Protein AF-A0A7Y5WDK7-F1 (afdb_monomer)

Sequence (127 aa):
MGEPSDRALQALVRWDPAGFAARELEERQSAHLPPASRLATLTGPDDDVTAALDLLRLPGGAEVLGPVPVPPTPGREEPHPPPVRVVLRVPRAAGAELSRTLVEMQGVRDARKLPPVRVQVDPVALG

pLDDT: mean 75.27, std 21.95, range [33.97, 95.75]

Structure (mmCIF, N/CA/C/O backbone):
data_AF-A0A7Y5WDK7-F1
#
_entry.id   AF-A0A7Y5WDK7-F1
#
loop_
_atom_site.group_PDB
_atom_site.id
_atom_site.type_symbol
_atom_site.label_atom_id
_atom_site.label_alt_id
_atom_site.label_comp_id
_atom_site.label_asym_id
_atom_site.label_entity_id
_atom_site.label_seq_id
_atom_site.pdbx_PDB_ins_code
_atom_site.Cartn_x
_atom_site.Cartn_y
_atom_site.Cartn_z
_atom_site.occupancy
_atom_site.B_iso_or_equiv
_atom_site.auth_seq_id
_atom_site.auth_comp_id
_atom_site.auth_asym_id
_atom_site.auth_atom_id
_atom_site.pdbx_PDB_model_num
ATOM 1 N N . MET A 1 1 ? 29.673 -29.754 -27.553 1.00 34.16 1 MET A N 1
ATOM 2 C CA . MET A 1 1 ? 30.477 -29.900 -26.321 1.00 34.16 1 MET A CA 1
ATOM 3 C C . MET A 1 1 ? 30.943 -28.488 -25.985 1.00 34.16 1 MET A C 1
ATOM 5 O O . MET A 1 1 ? 31.765 -27.984 -26.730 1.00 34.16 1 MET A O 1
ATOM 9 N N . GLY A 1 2 ? 30.16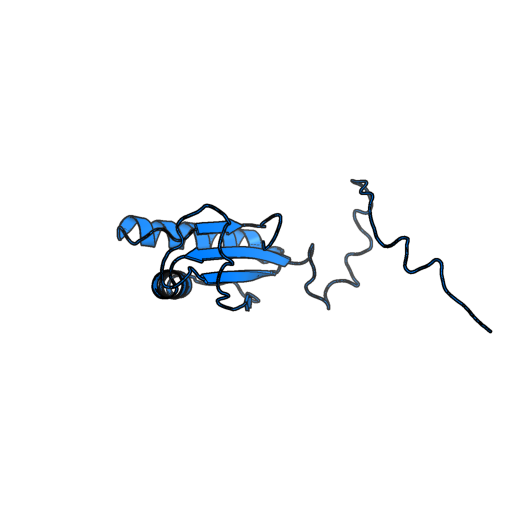2 -27.692 -25.247 1.00 37.00 2 GLY A N 1
ATOM 10 C CA . GLY A 1 2 ? 30.247 -27.574 -23.779 1.00 37.00 2 GLY A CA 1
ATOM 11 C C . GLY A 1 2 ? 31.399 -26.603 -23.440 1.00 37.00 2 GLY A C 1
ATOM 12 O O . GLY A 1 2 ? 32.501 -26.853 -23.892 1.00 37.00 2 GLY A O 1
ATOM 13 N N . GLU A 1 3 ? 31.250 -25.471 -22.752 1.00 39.41 3 GLU A N 1
ATOM 14 C CA . GLU A 1 3 ? 30.268 -25.114 -21.728 1.00 39.41 3 GLU A CA 1
ATOM 15 C C . GLU A 1 3 ? 30.059 -23.584 -21.596 1.00 39.41 3 GLU A C 1
ATOM 17 O O . GLU A 1 3 ? 30.884 -22.793 -22.054 1.00 39.41 3 GLU A O 1
ATOM 22 N N . PRO A 1 4 ? 28.928 -23.162 -20.999 1.00 41.53 4 PRO A N 1
ATOM 23 C CA . PRO A 1 4 ? 28.378 -21.814 -21.034 1.00 41.53 4 PRO A CA 1
ATOM 24 C C . PRO A 1 4 ? 28.630 -21.074 -19.711 1.00 41.53 4 PRO A C 1
ATOM 26 O O . PRO A 1 4 ? 27.736 -20.967 -18.872 1.00 41.53 4 PRO A O 1
ATOM 29 N N . SER A 1 5 ? 29.838 -20.548 -19.521 1.00 45.22 5 SER A N 1
ATOM 30 C CA . SER A 1 5 ? 30.221 -19.911 -18.248 1.00 45.22 5 SER A CA 1
ATOM 31 C C . SER A 1 5 ? 30.016 -18.390 -18.211 1.00 45.22 5 SER A C 1
ATOM 33 O O . SER A 1 5 ? 29.964 -17.816 -17.130 1.00 45.22 5 SER A O 1
ATOM 35 N N . ASP A 1 6 ? 29.842 -17.725 -19.358 1.00 42.81 6 ASP A N 1
ATOM 36 C CA . ASP A 1 6 ? 29.788 -16.250 -19.407 1.00 42.81 6 ASP A CA 1
ATOM 37 C C . ASP A 1 6 ? 28.380 -15.649 -19.281 1.00 42.81 6 ASP A C 1
ATOM 39 O O . ASP A 1 6 ? 28.222 -14.468 -18.970 1.00 42.81 6 ASP A O 1
ATOM 43 N N . ARG A 1 7 ? 27.319 -16.443 -19.485 1.00 43.62 7 ARG A N 1
ATOM 44 C CA . ARG A 1 7 ? 25.936 -15.925 -19.432 1.00 43.62 7 ARG A CA 1
ATOM 45 C C . ARG A 1 7 ? 25.405 -15.710 -18.019 1.00 43.62 7 ARG A C 1
ATOM 47 O O . ARG A 1 7 ? 24.492 -14.910 -17.845 1.00 43.62 7 ARG A O 1
ATOM 54 N N . ALA A 1 8 ? 25.955 -16.397 -17.021 1.00 39.44 8 ALA A N 1
ATOM 55 C CA . ALA A 1 8 ? 25.455 -16.310 -15.651 1.00 39.44 8 ALA A CA 1
ATOM 56 C C . ALA A 1 8 ? 25.936 -15.046 -14.908 1.00 39.44 8 ALA A C 1
ATOM 58 O O . ALA A 1 8 ? 25.314 -14.653 -13.926 1.00 39.44 8 ALA A O 1
ATOM 59 N N . LEU A 1 9 ? 27.002 -14.382 -15.381 1.00 38.34 9 LEU A N 1
ATOM 60 C CA . LEU A 1 9 ? 27.668 -13.291 -14.652 1.00 38.34 9 LEU A CA 1
ATOM 61 C C . LEU A 1 9 ? 27.430 -11.876 -15.208 1.00 38.34 9 LEU A C 1
ATOM 63 O O . LEU A 1 9 ? 27.810 -10.910 -14.555 1.00 38.34 9 LEU A O 1
ATOM 67 N N . GLN A 1 10 ? 26.723 -11.712 -16.332 1.00 36.81 10 GLN A N 1
ATOM 68 C CA . GLN A 1 10 ? 26.277 -10.387 -16.815 1.00 36.81 10 GLN A CA 1
ATOM 69 C C . GLN A 1 10 ? 24.867 -10.005 -16.323 1.00 36.81 10 GLN A C 1
ATOM 71 O O . GLN A 1 10 ? 24.271 -9.040 -16.793 1.00 36.81 10 GLN A O 1
ATOM 76 N N . ALA A 1 11 ? 24.326 -10.764 -15.365 1.00 38.66 11 ALA A N 1
ATOM 77 C CA . ALA A 1 11 ? 22.991 -10.576 -14.796 1.00 38.66 11 ALA A CA 1
ATOM 78 C C . ALA A 1 11 ? 22.920 -9.507 -13.688 1.00 38.66 11 ALA A C 1
ATOM 80 O O . ALA A 1 11 ? 21.852 -9.281 -13.123 1.00 38.66 11 ALA A O 1
ATOM 81 N N . LEU A 1 12 ? 24.019 -8.823 -13.366 1.00 38.12 12 LEU A N 1
ATOM 82 C CA . LEU A 1 12 ? 24.020 -7.787 -12.341 1.00 38.12 12 LEU A CA 1
ATOM 83 C C . LEU A 1 12 ? 24.705 -6.507 -12.829 1.00 38.12 12 LEU A C 1
ATOM 85 O O . LEU A 1 12 ? 25.915 -6.459 -13.010 1.00 38.12 12 LEU A O 1
ATOM 89 N N . VAL A 1 13 ? 23.891 -5.447 -12.871 1.00 41.16 13 VAL A N 1
ATOM 90 C CA . VAL A 1 13 ? 24.273 -4.069 -12.523 1.00 41.16 13 VAL A CA 1
ATOM 91 C C . VAL A 1 13 ? 24.851 -3.213 -13.652 1.00 41.16 13 VAL A C 1
ATOM 93 O O . VAL A 1 13 ? 26.060 -3.158 -13.857 1.00 41.16 13 VAL A O 1
ATOM 96 N N . ARG A 1 14 ? 23.951 -2.442 -14.287 1.00 38.81 14 ARG A N 1
ATOM 97 C CA . ARG A 1 14 ? 24.058 -0.990 -14.594 1.00 38.81 14 ARG A CA 1
ATOM 98 C C . ARG A 1 14 ? 23.064 -0.650 -15.708 1.00 38.81 14 ARG A C 1
ATOM 100 O O . ARG A 1 14 ? 23.366 -0.792 -16.879 1.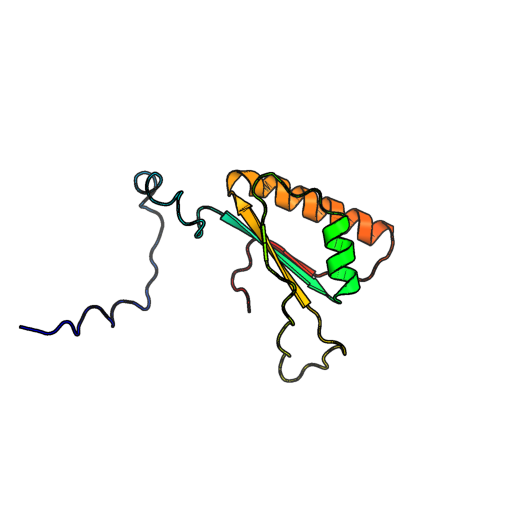00 38.81 14 ARG A O 1
ATOM 107 N N . TRP A 1 15 ? 21.789 -0.440 -15.401 1.00 35.56 15 TRP A N 1
ATOM 108 C CA . TRP A 1 15 ? 21.235 0.915 -15.262 1.00 35.56 15 TRP A CA 1
ATOM 109 C C . TRP A 1 15 ? 21.731 1.887 -16.350 1.00 35.56 15 TRP A C 1
ATOM 111 O O . TRP A 1 15 ? 22.814 2.435 -16.186 1.00 35.56 15 TRP A O 1
ATOM 121 N N . ASP A 1 16 ? 20.934 2.113 -17.406 1.00 35.06 16 ASP A N 1
ATOM 122 C CA . ASP A 1 16 ? 20.856 3.395 -18.141 1.00 35.06 16 ASP A CA 1
ATOM 123 C C . ASP A 1 16 ? 19.621 3.425 -19.093 1.00 35.06 16 ASP A C 1
ATOM 125 O O . ASP A 1 16 ? 18.997 2.380 -19.287 1.00 35.06 16 ASP A O 1
ATOM 129 N N . PRO A 1 17 ? 19.156 4.579 -19.612 1.00 41.22 17 PRO A N 1
ATOM 130 C CA . PRO A 1 17 ? 17.867 5.188 -19.289 1.00 41.22 17 PRO A CA 1
ATOM 131 C C . PRO A 1 17 ? 17.036 5.462 -20.572 1.00 41.22 17 PRO A C 1
ATOM 133 O O . PRO A 1 17 ? 17.433 5.113 -21.675 1.00 41.22 17 PRO A O 1
ATOM 136 N N . ALA A 1 18 ? 15.857 6.075 -20.455 1.00 38.69 18 ALA A N 1
ATOM 137 C CA . ALA A 1 18 ? 15.178 6.853 -21.511 1.00 38.69 18 ALA A CA 1
ATOM 138 C C . ALA A 1 18 ? 15.466 6.500 -23.003 1.00 38.69 18 ALA A C 1
ATOM 140 O O . ALA A 1 18 ? 16.239 7.195 -23.659 1.00 38.69 18 ALA A O 1
ATOM 141 N N . GLY A 1 19 ? 14.801 5.493 -23.595 1.00 37.47 19 GLY A N 1
ATOM 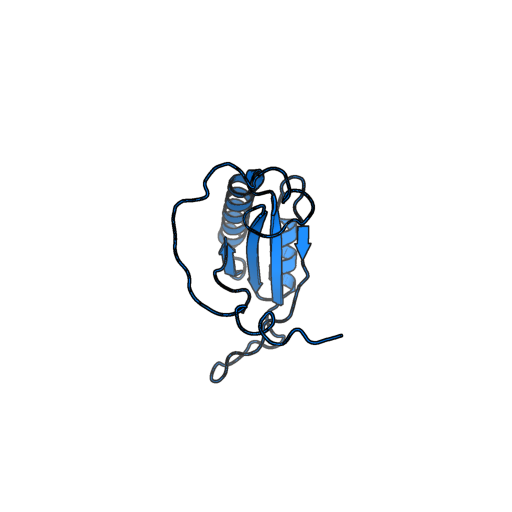142 C CA . GLY A 1 19 ? 14.934 5.331 -25.055 1.00 37.47 19 GLY A CA 1
ATOM 143 C C . GLY A 1 19 ? 14.177 4.226 -25.788 1.00 37.47 19 GLY A C 1
ATOM 144 O O . GLY A 1 19 ? 13.905 4.397 -26.972 1.00 37.47 19 GLY A O 1
ATOM 145 N N . PHE A 1 20 ? 13.783 3.116 -25.162 1.00 33.97 20 PHE A N 1
ATOM 146 C CA . PHE A 1 20 ? 13.166 2.008 -25.917 1.00 33.97 20 PHE A CA 1
ATOM 147 C C . PHE A 1 20 ? 11.628 2.080 -25.925 1.00 33.97 20 PHE A C 1
ATOM 149 O O . PHE A 1 20 ? 10.914 1.193 -25.468 1.00 33.97 20 PHE A O 1
ATOM 156 N N . ALA A 1 21 ? 11.116 3.220 -26.390 1.00 47.31 21 ALA A N 1
ATOM 157 C CA . ALA A 1 21 ? 9.784 3.736 -26.086 1.00 47.31 21 ALA A CA 1
ATOM 158 C C . ALA A 1 21 ? 8.604 3.241 -26.953 1.00 47.31 21 ALA A C 1
ATOM 160 O O . ALA A 1 21 ? 7.545 3.854 -26.872 1.00 47.31 21 ALA A O 1
ATOM 161 N N . ALA A 1 22 ? 8.694 2.185 -27.774 1.00 47.22 22 ALA A N 1
ATOM 162 C CA . ALA A 1 22 ? 7.519 1.834 -28.603 1.00 47.22 22 ALA A CA 1
ATOM 163 C C . ALA A 1 22 ? 7.357 0.386 -29.084 1.00 47.22 22 ALA A C 1
ATOM 165 O O . ALA A 1 22 ? 6.266 0.045 -29.527 1.00 47.22 22 ALA A O 1
ATOM 166 N N . ARG A 1 23 ? 8.383 -0.473 -29.044 1.00 45.94 23 ARG A N 1
ATOM 167 C CA . ARG A 1 23 ? 8.342 -1.747 -29.797 1.00 45.94 23 ARG A CA 1
ATOM 168 C C . ARG A 1 23 ? 8.300 -3.033 -28.986 1.00 45.94 23 ARG A C 1
ATOM 170 O O . ARG A 1 23 ? 8.191 -4.098 -29.572 1.00 45.94 23 ARG A O 1
ATOM 177 N N . GLU A 1 24 ? 8.287 -2.939 -27.663 1.00 45.78 24 GLU A N 1
ATOM 178 C CA . GLU A 1 24 ? 8.209 -4.110 -26.779 1.00 45.78 24 GLU A CA 1
ATOM 179 C C . GLU A 1 24 ? 6.939 -4.100 -25.921 1.00 45.78 24 GLU A C 1
ATOM 181 O O . GLU A 1 24 ? 6.941 -4.469 -24.748 1.00 45.78 24 GLU A O 1
ATOM 186 N N . LEU A 1 25 ? 5.846 -3.604 -26.509 1.00 47.94 25 LEU A N 1
ATOM 187 C CA . LEU A 1 25 ? 4.533 -3.501 -25.868 1.00 47.94 25 LEU A CA 1
ATOM 188 C C . LEU A 1 25 ? 3.592 -4.671 -26.228 1.00 47.94 25 LEU A C 1
ATOM 190 O O . LEU A 1 25 ? 2.558 -4.834 -25.581 1.00 47.94 25 LEU A O 1
ATOM 194 N N . GLU A 1 26 ? 3.942 -5.502 -27.217 1.00 47.38 26 GLU A N 1
ATOM 195 C CA . GLU A 1 26 ? 3.072 -6.592 -27.692 1.00 47.38 26 GLU A CA 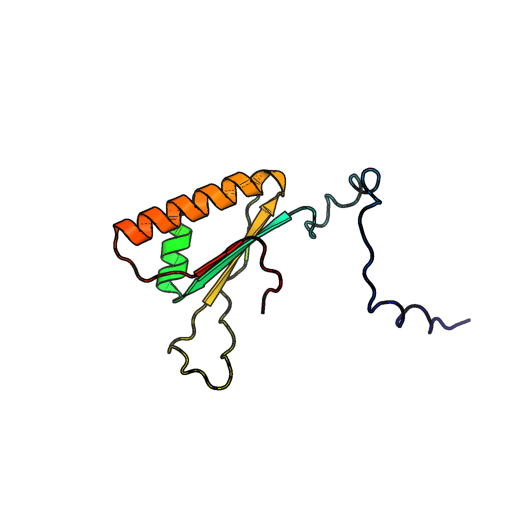1
ATOM 196 C C . GLU A 1 26 ? 3.378 -7.970 -27.078 1.00 47.38 26 GLU A C 1
ATOM 198 O O . GLU A 1 26 ? 2.451 -8.749 -26.891 1.00 47.38 26 GLU A 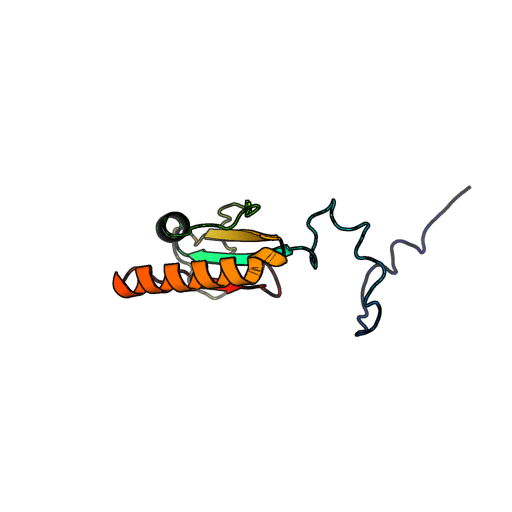O 1
ATOM 203 N N . GLU A 1 27 ? 4.607 -8.265 -26.637 1.00 39.56 27 GLU A N 1
ATOM 204 C CA . GLU A 1 27 ? 4.936 -9.609 -26.108 1.00 39.56 27 GLU A CA 1
ATOM 205 C C . GLU A 1 27 ? 4.860 -9.743 -24.570 1.00 39.56 27 GLU A C 1
ATOM 207 O O . GLU A 1 27 ? 4.851 -10.853 -24.041 1.00 39.56 27 GLU A O 1
ATOM 212 N N . ARG A 1 28 ? 4.749 -8.638 -23.814 1.00 48.53 28 ARG A N 1
ATOM 213 C CA . ARG A 1 28 ? 4.771 -8.645 -22.328 1.00 48.53 28 ARG A CA 1
ATOM 214 C C . ARG A 1 28 ? 3.400 -8.634 -21.639 1.00 48.53 28 ARG A C 1
ATOM 216 O O . ARG A 1 28 ? 3.336 -8.527 -20.415 1.00 48.53 28 ARG A O 1
ATOM 223 N N . GLN A 1 29 ? 2.305 -8.762 -22.388 1.00 49.41 29 GLN A N 1
ATOM 224 C CA . GLN A 1 29 ? 0.946 -8.787 -21.820 1.00 49.41 29 GLN A CA 1
ATOM 225 C C . GLN A 1 29 ? 0.616 -10.107 -21.098 1.00 49.41 29 GLN A C 1
ATOM 227 O O . GLN A 1 29 ? -0.244 -10.118 -20.225 1.00 49.41 29 GLN A O 1
ATOM 232 N N . SER A 1 30 ? 1.352 -11.188 -21.373 1.00 44.19 30 SER A N 1
ATOM 233 C CA . SER A 1 30 ? 1.062 -12.525 -20.826 1.00 44.19 30 SER A CA 1
ATOM 234 C C . SER A 1 30 ? 1.692 -12.818 -19.455 1.00 44.19 30 SER A C 1
ATOM 236 O O . SER A 1 30 ? 1.441 -13.882 -18.900 1.00 44.19 30 SER A O 1
ATOM 238 N N . ALA A 1 31 ? 2.517 -11.916 -18.901 1.00 47.72 31 ALA A N 1
ATOM 239 C CA . ALA A 1 31 ? 3.311 -12.204 -17.696 1.00 47.72 31 ALA A CA 1
ATOM 240 C C . ALA A 1 31 ? 3.020 -11.313 -16.474 1.00 47.72 31 ALA A C 1
ATOM 242 O O . ALA A 1 31 ? 3.583 -11.573 -15.416 1.00 47.72 31 ALA A O 1
ATOM 243 N N . HIS A 1 32 ? 2.183 -10.269 -16.579 1.00 46.62 32 HIS A N 1
ATOM 244 C CA . HIS A 1 32 ? 1.860 -9.348 -15.465 1.00 46.62 32 HIS A CA 1
ATOM 245 C C . HIS A 1 32 ? 3.077 -8.867 -14.637 1.00 46.62 32 HIS A C 1
ATOM 247 O O . HIS A 1 32 ? 2.965 -8.592 -13.441 1.00 46.62 32 HIS A O 1
ATOM 253 N N . LEU A 1 33 ? 4.248 -8.754 -15.269 1.00 43.78 33 LEU A N 1
ATOM 254 C CA . LEU A 1 33 ? 5.452 -8.199 -14.658 1.00 43.78 33 LEU A CA 1
ATOM 255 C C . LEU A 1 33 ? 5.500 -6.681 -14.928 1.00 43.78 33 LEU A C 1
ATOM 257 O O . LEU A 1 33 ? 5.151 -6.245 -16.034 1.00 43.78 33 LEU A O 1
ATOM 261 N N . PRO A 1 34 ? 5.912 -5.843 -13.955 1.00 42.41 34 PRO A N 1
ATOM 262 C CA . PRO A 1 34 ? 6.124 -4.412 -14.178 1.00 42.41 34 PRO A CA 1
ATOM 263 C C . PRO A 1 34 ? 7.043 -4.181 -15.394 1.00 42.41 34 PRO A C 1
ATOM 265 O O . PRO A 1 34 ? 8.043 -4.887 -15.529 1.00 42.41 34 PRO A O 1
ATOM 268 N N . PRO A 1 35 ? 6.720 -3.235 -16.302 1.00 55.31 35 PRO A N 1
ATOM 269 C CA . PRO A 1 35 ? 5.868 -2.059 -16.097 1.00 55.31 35 PRO A CA 1
ATOM 270 C C . PRO A 1 35 ? 4.377 -2.245 -16.447 1.00 55.31 35 PRO A C 1
ATOM 272 O O . PRO A 1 35 ? 3.660 -1.251 -16.549 1.00 55.31 35 PRO A O 1
ATOM 275 N N . ALA A 1 36 ? 3.879 -3.471 -16.646 1.00 62.25 36 ALA A N 1
ATOM 276 C CA . ALA A 1 36 ? 2.488 -3.699 -17.068 1.00 62.25 36 ALA A CA 1
ATOM 277 C C . ALA A 1 36 ? 1.438 -3.565 -15.939 1.00 62.25 36 ALA A C 1
ATOM 279 O O . ALA A 1 36 ? 0.246 -3.413 -16.222 1.00 62.25 36 ALA A O 1
ATOM 280 N N . SER A 1 37 ? 1.858 -3.576 -14.671 1.00 68.88 37 SER A N 1
ATOM 281 C CA . SER A 1 37 ? 0.986 -3.497 -13.491 1.00 68.88 37 SER A CA 1
ATOM 282 C C . SER A 1 37 ? 1.417 -2.395 -12.522 1.00 68.88 37 SER A C 1
ATOM 284 O O . SER A 1 37 ? 2.601 -2.075 -12.431 1.00 68.88 37 SER A O 1
ATOM 286 N N . ARG A 1 38 ? 0.458 -1.841 -11.776 1.00 82.25 38 ARG A N 1
ATOM 287 C CA . ARG A 1 38 ? 0.682 -0.929 -10.641 1.00 82.25 38 ARG A CA 1
ATOM 288 C C . ARG A 1 38 ? 0.514 -1.690 -9.335 1.00 82.25 38 ARG A C 1
ATOM 290 O O . ARG A 1 38 ? -0.299 -2.617 -9.276 1.00 82.25 38 ARG A O 1
ATOM 297 N N . LEU A 1 39 ? 1.276 -1.303 -8.316 1.00 87.06 39 LEU A N 1
ATOM 298 C CA . LEU A 1 39 ? 1.259 -1.963 -7.013 1.00 87.06 39 LEU A CA 1
ATOM 299 C C . LEU A 1 39 ? 0.855 -0.989 -5.911 1.00 87.06 39 LEU A C 1
ATOM 301 O O . LEU A 1 39 ? 1.180 0.195 -5.961 1.00 87.06 39 LEU A O 1
ATOM 305 N N . ALA A 1 40 ? 0.200 -1.503 -4.880 1.00 91.12 40 ALA A N 1
ATOM 306 C CA . ALA A 1 40 ? 0.068 -0.816 -3.607 1.00 91.12 40 ALA A CA 1
ATOM 307 C C . ALA A 1 40 ? 0.236 -1.802 -2.454 1.00 91.12 40 ALA A C 1
ATOM 309 O O . ALA A 1 40 ? -0.066 -2.982 -2.597 1.00 91.12 40 ALA A O 1
ATOM 310 N N . THR A 1 41 ? 0.706 -1.333 -1.307 1.00 92.69 41 THR A N 1
ATOM 311 C CA . THR A 1 41 ? 0.800 -2.132 -0.086 1.00 92.69 41 THR A CA 1
ATOM 312 C C . THR A 1 41 ? -0.032 -1.517 1.018 1.00 92.69 41 THR A C 1
ATOM 314 O O . THR A 1 41 ? -0.099 -0.296 1.146 1.00 92.69 41 THR A O 1
ATOM 317 N N . LEU A 1 42 ? -0.664 -2.377 1.813 1.00 95.00 42 LEU A N 1
ATOM 318 C CA . LEU A 1 42 ? -1.345 -2.022 3.052 1.00 95.00 42 LEU A CA 1
ATOM 319 C C . LEU A 1 42 ? -0.610 -2.731 4.179 1.00 95.00 42 LEU A C 1
ATOM 321 O O . LEU A 1 42 ? -0.372 -3.929 4.082 1.00 95.00 42 LEU A O 1
ATOM 325 N N . THR A 1 43 ? -0.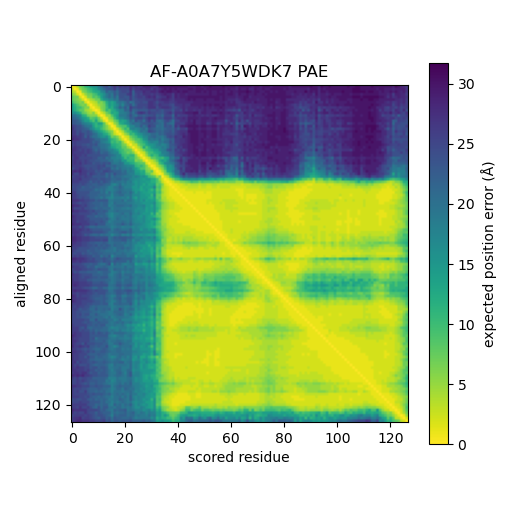188 -2.006 5.210 1.00 94.44 43 THR A N 1
ATOM 326 C CA . THR A 1 43 ? 0.555 -2.573 6.343 1.00 94.44 43 THR A CA 1
ATOM 327 C C . THR A 1 43 ? -0.013 -2.085 7.669 1.00 94.44 43 THR A C 1
ATOM 329 O O . THR A 1 43 ? -0.154 -0.878 7.874 1.00 94.44 43 THR A O 1
ATOM 332 N N . GLY A 1 44 ? -0.301 -3.011 8.578 1.00 93.88 44 GLY A N 1
ATOM 333 C CA . GLY A 1 44 ? -0.886 -2.726 9.887 1.00 93.88 44 GLY A CA 1
ATOM 334 C C . GLY A 1 44 ? -1.245 -4.009 10.643 1.00 93.88 44 GLY A C 1
ATOM 335 O O . GLY A 1 44 ? -0.862 -5.092 10.198 1.00 93.88 44 GLY A O 1
ATOM 336 N N . PRO A 1 45 ? -1.955 -3.910 11.779 1.00 94.94 45 PRO A N 1
ATOM 337 C CA . PRO A 1 45 ? -2.564 -5.070 12.433 1.00 94.94 45 PRO A CA 1
ATOM 338 C C . PRO A 1 45 ? -3.478 -5.837 11.466 1.00 94.94 45 PRO A C 1
ATOM 340 O O . PRO A 1 45 ? -4.097 -5.216 10.602 1.00 94.94 45 PRO A O 1
ATOM 343 N N . ASP A 1 46 ? -3.569 -7.162 11.607 1.00 94.19 46 ASP A N 1
ATOM 344 C CA . ASP A 1 46 ? -4.342 -8.015 10.685 1.00 94.19 46 ASP A CA 1
ATOM 345 C C . ASP A 1 46 ? -5.803 -7.562 10.567 1.00 94.19 46 ASP A C 1
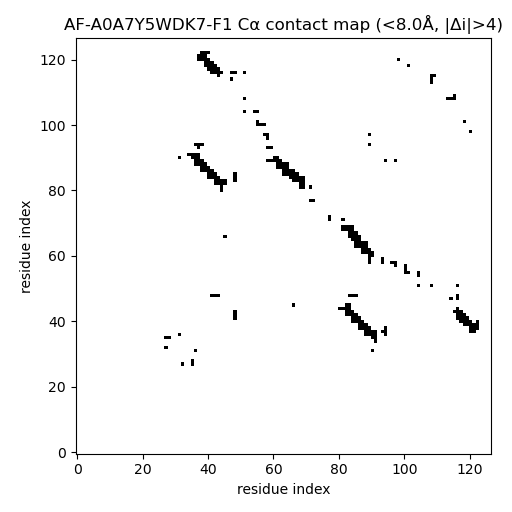ATOM 347 O O . ASP A 1 46 ? -6.253 -7.223 9.472 1.00 94.19 46 ASP A O 1
ATOM 351 N N . ASP A 1 47 ? -6.488 -7.409 11.704 1.00 94.88 47 ASP A N 1
ATOM 352 C CA . ASP A 1 47 ? -7.883 -6.960 11.752 1.00 94.88 47 ASP A CA 1
ATOM 353 C C . ASP A 1 47 ? -8.081 -5.607 11.053 1.00 94.88 47 ASP A C 1
ATOM 355 O O . ASP A 1 47 ? -9.058 -5.391 10.334 1.00 94.88 47 ASP A O 1
ATOM 359 N N . ASP A 1 48 ? -7.128 -4.688 11.222 1.00 95.38 48 ASP A N 1
ATOM 360 C CA . ASP A 1 48 ? -7.179 -3.360 10.618 1.00 95.38 48 ASP A CA 1
ATOM 361 C C . ASP A 1 48 ? -6.953 -3.393 9.109 1.00 95.38 48 ASP A C 1
ATOM 363 O O . ASP A 1 48 ? -7.607 -2.643 8.377 1.00 95.38 48 ASP A O 1
ATOM 367 N N . VAL A 1 49 ? -6.033 -4.237 8.641 1.00 94.62 49 VAL A N 1
ATOM 368 C CA . VAL A 1 49 ? -5.761 -4.435 7.216 1.00 94.62 49 VAL A CA 1
ATOM 369 C C . VAL A 1 49 ? -6.948 -5.124 6.548 1.00 94.62 49 VAL A C 1
ATOM 371 O O . VAL A 1 49 ? -7.394 -4.657 5.502 1.00 94.62 49 VAL A O 1
ATOM 374 N N . THR A 1 50 ? -7.515 -6.154 7.171 1.00 95.19 50 THR A N 1
ATOM 375 C CA . THR A 1 50 ? -8.725 -6.840 6.702 1.00 95.19 50 THR A CA 1
ATOM 376 C C . THR A 1 50 ? -9.900 -5.865 6.609 1.00 95.19 50 THR A C 1
ATOM 378 O O . THR A 1 50 ? -10.486 -5.702 5.539 1.00 95.19 50 THR A O 1
ATOM 381 N N . ALA A 1 51 ? -10.156 -5.087 7.664 1.00 94.56 51 ALA A N 1
ATOM 382 C CA . ALA A 1 51 ? -11.196 -4.060 7.645 1.00 94.56 51 ALA A CA 1
ATOM 383 C C . ALA A 1 51 ? -10.935 -2.954 6.605 1.00 94.56 51 ALA A C 1
ATOM 385 O O . ALA A 1 51 ? -11.874 -2.356 6.082 1.00 94.56 51 ALA A O 1
ATOM 386 N N . ALA A 1 52 ? -9.671 -2.639 6.300 1.00 94.38 52 ALA A N 1
ATOM 387 C CA . ALA A 1 52 ? -9.332 -1.711 5.224 1.00 94.38 52 ALA A CA 1
ATOM 388 C C . ALA A 1 52 ? -9.639 -2.305 3.842 1.00 94.38 52 ALA A C 1
ATOM 390 O O . ALA A 1 52 ? -10.163 -1.587 2.992 1.00 94.38 52 ALA A O 1
ATOM 391 N N . LEU A 1 53 ? -9.352 -3.592 3.619 1.00 94.19 53 LEU A N 1
ATOM 392 C CA . LEU A 1 53 ? -9.673 -4.287 2.370 1.00 94.19 53 LEU A CA 1
ATOM 393 C C . LEU A 1 53 ? -11.183 -4.328 2.111 1.00 94.19 53 LEU A C 1
ATOM 395 O O . LEU A 1 53 ? -11.597 -4.081 0.981 1.00 94.19 53 LEU A O 1
ATOM 399 N N . ASP A 1 54 ? -11.995 -4.527 3.150 1.00 94.88 54 ASP A N 1
ATOM 400 C CA . ASP A 1 54 ? -13.463 -4.546 3.045 1.00 94.88 54 ASP A CA 1
ATOM 401 C C . ASP A 1 54 ? -14.066 -3.202 2.593 1.00 94.88 54 ASP A C 1
ATOM 403 O O . ASP A 1 54 ? -15.180 -3.146 2.068 1.00 94.88 54 ASP A O 1
ATOM 407 N N . LEU A 1 55 ? -13.338 -2.098 2.782 1.00 93.12 55 LEU A N 1
ATOM 408 C CA . LEU A 1 55 ? -13.743 -0.769 2.317 1.00 93.12 55 LEU A CA 1
ATOM 409 C C . LEU A 1 55 ? -13.360 -0.504 0.855 1.00 93.12 55 LEU A C 1
ATOM 411 O O . LEU A 1 55 ? -13.858 0.455 0.258 1.00 93.12 55 LEU A O 1
ATOM 415 N N . LEU A 1 56 ? -12.466 -1.306 0.271 1.00 92.50 56 LEU A N 1
ATOM 416 C CA . LEU A 1 56 ? -11.979 -1.083 -1.083 1.00 92.50 56 LEU A CA 1
ATOM 417 C C . LEU A 1 56 ? -12.967 -1.623 -2.115 1.00 92.50 56 LEU A C 1
ATOM 419 O O . LEU A 1 56 ? -13.297 -2.805 -2.156 1.00 92.50 56 LEU A O 1
ATOM 423 N N . ARG A 1 57 ? -13.345 -0.759 -3.056 1.00 90.88 57 ARG A N 1
ATOM 424 C CA . ARG A 1 57 ? -13.896 -1.185 -4.343 1.00 90.88 57 ARG A CA 1
ATOM 425 C C . ARG A 1 57 ? -12.759 -1.321 -5.343 1.00 90.88 57 ARG A C 1
ATOM 427 O O . ARG A 1 57 ? -12.327 -0.336 -5.940 1.00 90.88 57 ARG A O 1
ATOM 434 N N . LEU A 1 58 ? -12.219 -2.534 -5.435 1.00 86.81 58 LEU A N 1
ATOM 435 C CA . LEU A 1 58 ? -11.079 -2.825 -6.295 1.00 86.81 58 LEU A CA 1
ATOM 436 C C . LEU A 1 58 ? -11.479 -2.794 -7.783 1.00 86.81 58 LEU A C 1
ATOM 438 O O . LEU A 1 58 ? -12.551 -3.296 -8.132 1.00 86.81 58 LEU A O 1
ATOM 442 N N . PRO A 1 59 ? -10.622 -2.236 -8.658 1.00 83.38 59 PRO A N 1
ATOM 443 C CA . PRO A 1 59 ? -10.875 -2.206 -10.093 1.00 83.38 59 PRO A CA 1
ATOM 444 C C . PRO A 1 59 ? -10.847 -3.613 -10.705 1.00 83.38 59 PRO A C 1
ATOM 446 O O . PRO A 1 59 ? -10.277 -4.554 -10.148 1.00 83.38 59 PRO A O 1
ATOM 449 N N . GLY A 1 60 ? -11.412 -3.756 -11.905 1.00 80.94 60 GLY A N 1
ATOM 450 C CA . GLY A 1 60 ? -11.350 -5.009 -12.661 1.00 80.94 60 GLY A CA 1
ATOM 451 C C . GLY A 1 60 ? -9.907 -5.472 -12.908 1.00 80.94 60 GLY A C 1
ATOM 452 O O . GLY A 1 60 ? -9.046 -4.682 -13.299 1.00 80.94 60 GLY A O 1
ATOM 453 N N . GLY A 1 61 ? -9.640 -6.761 -12.681 1.00 80.38 61 GLY A N 1
ATOM 454 C CA . GLY A 1 61 ? -8.296 -7.341 -12.802 1.00 80.38 61 GLY A CA 1
ATOM 455 C C . GLY A 1 61 ? -7.371 -7.053 -11.615 1.00 80.38 61 GLY A C 1
ATOM 456 O O . GLY A 1 61 ? -6.174 -7.310 -11.715 1.00 80.38 61 GLY A O 1
ATOM 457 N N . ALA A 1 62 ? -7.895 -6.509 -10.513 1.00 87.44 62 ALA A N 1
ATOM 458 C CA . ALA A 1 62 ? -7.150 -6.394 -9.271 1.00 87.44 62 ALA A CA 1
ATOM 459 C C . ALA A 1 62 ? -6.892 -7.764 -8.634 1.00 87.44 62 ALA A C 1
ATOM 461 O O . ALA A 1 62 ? -7.781 -8.610 -8.548 1.00 87.44 62 ALA A O 1
ATOM 462 N N . GLU A 1 63 ? -5.684 -7.939 -8.122 1.00 87.56 63 GLU A N 1
ATOM 463 C CA . GLU A 1 63 ? -5.263 -9.098 -7.354 1.00 87.56 63 GLU A CA 1
ATOM 464 C C . GLU A 1 63 ? -4.822 -8.663 -5.961 1.00 87.56 63 GLU A C 1
ATOM 466 O O . GLU A 1 63 ? -4.118 -7.663 -5.798 1.00 87.56 63 GLU A O 1
ATOM 471 N N . VAL A 1 64 ? -5.223 -9.447 -4.964 1.00 92.00 64 VAL A N 1
ATOM 472 C CA . VAL A 1 64 ? -4.845 -9.269 -3.562 1.00 92.00 64 VAL A CA 1
ATOM 473 C C . VAL A 1 64 ? -3.888 -10.395 -3.196 1.00 92.00 64 VAL A C 1
ATOM 475 O 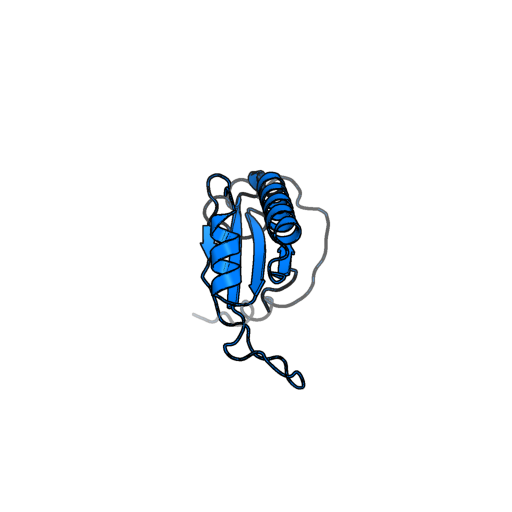O . VAL A 1 64 ? -4.256 -11.568 -3.237 1.00 92.00 64 VAL A O 1
ATOM 478 N N . LEU A 1 65 ? -2.646 -10.051 -2.871 1.00 89.50 65 LEU A N 1
ATOM 479 C CA . LEU A 1 65 ? -1.584 -11.008 -2.584 1.00 89.50 65 LEU A CA 1
ATOM 480 C C . LEU A 1 65 ? -1.268 -11.011 -1.094 1.00 89.50 65 LEU A C 1
ATOM 482 O O . LEU A 1 65 ? -0.522 -10.148 -0.625 1.00 89.50 65 LEU A O 1
ATOM 486 N N . GLY A 1 66 ? -1.823 -12.023 -0.415 1.00 81.19 66 GLY A N 1
ATOM 487 C CA . GLY A 1 66 ? -1.583 -12.375 0.986 1.00 81.19 66 GLY A CA 1
ATOM 488 C C . GLY A 1 66 ? -1.912 -11.268 1.985 1.00 81.19 66 GLY A C 1
ATOM 489 O O . GLY A 1 66 ? -1.956 -10.098 1.639 1.00 81.19 66 GLY A O 1
ATOM 490 N N . PRO A 1 67 ? -2.081 -11.626 3.255 1.00 87.06 67 PRO A N 1
ATOM 491 C CA . PRO A 1 67 ? -1.403 -10.922 4.327 1.00 87.06 67 PRO A CA 1
ATOM 492 C C . PRO A 1 67 ? -0.132 -11.704 4.677 1.00 87.06 67 PRO A C 1
ATOM 494 O O . PRO A 1 67 ? -0.186 -12.886 5.010 1.00 87.06 67 PRO A O 1
ATOM 497 N N . VAL A 1 68 ? 1.030 -11.063 4.564 1.00 89.75 68 VAL A N 1
ATOM 498 C CA . VAL A 1 68 ? 2.315 -11.629 4.998 1.00 89.75 68 VAL A CA 1
ATOM 499 C C . VAL A 1 68 ? 2.813 -10.889 6.236 1.00 89.75 68 VAL A C 1
ATOM 501 O O . VAL A 1 68 ? 2.780 -9.658 6.238 1.00 89.75 68 VAL A O 1
ATOM 504 N N . PRO A 1 69 ? 3.276 -11.580 7.290 1.00 90.06 69 PRO A N 1
ATOM 505 C CA . PRO A 1 69 ? 3.883 -10.911 8.434 1.00 90.06 69 PRO A CA 1
ATOM 506 C C . PRO A 1 69 ? 5.061 -10.042 7.989 1.00 90.06 69 PRO A C 1
ATOM 508 O O . PRO A 1 69 ? 5.896 -10.476 7.193 1.00 90.06 69 PRO A O 1
ATOM 511 N N . VAL A 1 70 ? 5.131 -8.815 8.496 1.00 88.50 70 VAL A N 1
ATOM 512 C CA . VAL A 1 70 ? 6.272 -7.933 8.251 1.00 88.50 70 VAL A CA 1
ATOM 513 C C . VAL A 1 70 ? 7.430 -8.397 9.135 1.00 88.50 70 VAL A C 1
ATOM 515 O O . VAL A 1 70 ? 7.226 -8.602 10.334 1.00 88.50 70 VAL A O 1
ATOM 518 N N . PRO A 1 71 ? 8.636 -8.593 8.573 1.00 83.44 71 PRO A N 1
ATOM 519 C CA . PRO A 1 71 ? 9.786 -8.996 9.362 1.00 83.44 71 PRO A CA 1
ATOM 520 C C . PRO A 1 71 ? 10.159 -7.901 10.371 1.00 83.44 71 PRO A C 1
ATOM 522 O O . PRO A 1 71 ? 10.040 -6.710 10.064 1.00 83.44 71 PRO A O 1
ATOM 525 N N . PRO A 1 72 ? 10.648 -8.289 11.559 1.00 83.38 72 PRO A N 1
ATOM 526 C CA . PRO A 1 72 ? 10.977 -7.331 12.593 1.00 83.38 72 PRO A CA 1
ATOM 527 C C . PRO A 1 72 ? 12.152 -6.445 12.185 1.00 83.38 72 PRO A C 1
ATOM 529 O O . PRO A 1 72 ? 13.126 -6.904 11.583 1.00 83.38 72 PRO A O 1
ATOM 532 N N . THR A 1 73 ? 12.084 -5.169 12.553 1.00 83.12 73 THR A N 1
ATOM 533 C CA . THR A 1 73 ? 13.181 -4.224 12.331 1.00 83.12 73 THR A CA 1
ATOM 534 C C . THR A 1 73 ? 14.161 -4.277 13.509 1.00 83.12 73 THR A C 1
ATOM 536 O O . THR A 1 73 ? 13.756 -4.006 14.643 1.00 83.12 73 THR A O 1
ATOM 539 N N . PRO A 1 74 ? 15.459 -4.575 13.291 1.00 85.31 74 PRO A N 1
ATOM 540 C CA . PRO A 1 74 ? 16.440 -4.622 14.372 1.00 85.31 74 PRO A CA 1
ATOM 541 C C . PRO A 1 74 ? 16.496 -3.304 15.154 1.00 85.31 74 PRO A C 1
ATOM 543 O O . PRO A 1 74 ? 16.581 -2.228 14.565 1.00 85.31 74 PRO A O 1
ATOM 546 N N . GLY A 1 75 ? 16.475 -3.389 16.486 1.00 85.50 75 GLY A N 1
ATOM 547 C CA . GLY A 1 75 ? 16.555 -2.215 17.362 1.00 85.50 75 GLY A CA 1
ATOM 548 C C . GLY A 1 75 ? 15.248 -1.429 17.513 1.00 85.50 75 GLY A C 1
ATOM 549 O O . GLY A 1 75 ? 15.264 -0.359 18.118 1.00 85.50 75 GLY A O 1
ATOM 550 N N . ARG A 1 76 ? 14.124 -1.943 16.997 1.00 82.94 76 ARG A N 1
ATOM 551 C CA . ARG A 1 76 ? 12.789 -1.379 17.214 1.00 82.94 76 ARG A CA 1
ATOM 552 C C . ARG A 1 76 ? 11.950 -2.317 18.078 1.00 82.94 76 ARG A C 1
ATOM 554 O O . ARG A 1 76 ? 11.998 -3.530 17.903 1.00 82.94 76 ARG A O 1
ATOM 561 N N . GLU A 1 77 ? 11.175 -1.748 18.997 1.00 84.38 77 GLU A N 1
ATOM 562 C CA . GLU A 1 77 ? 10.140 -2.498 19.707 1.00 84.38 77 GLU A CA 1
ATOM 563 C C . GLU A 1 77 ? 9.009 -2.836 18.727 1.00 84.38 77 GLU A C 1
ATOM 565 O O . GLU A 1 77 ? 8.430 -1.951 18.087 1.00 84.38 77 GLU A O 1
ATOM 570 N N . GLU A 1 78 ? 8.763 -4.131 18.552 1.00 82.94 78 GLU A N 1
ATOM 571 C CA . GLU A 1 78 ? 7.814 -4.665 17.580 1.00 82.94 78 GLU A CA 1
ATOM 572 C C . GLU A 1 78 ? 6.448 -4.899 18.242 1.00 82.94 78 GLU A C 1
ATOM 574 O O . GLU A 1 78 ? 6.393 -5.386 19.376 1.00 82.94 78 GLU A O 1
ATOM 579 N N . PRO A 1 79 ? 5.333 -4.598 17.553 1.00 83.00 79 PRO A N 1
ATOM 580 C CA . PRO A 1 79 ? 4.009 -4.970 18.033 1.00 83.00 79 PRO A CA 1
ATOM 581 C C . PRO A 1 79 ? 3.882 -6.494 18.171 1.00 83.00 79 PRO A C 1
ATOM 583 O O . PRO A 1 79 ? 4.421 -7.245 17.355 1.00 83.00 79 PRO A O 1
ATOM 586 N N . HIS A 1 80 ? 3.122 -6.953 19.169 1.00 84.12 80 HIS A N 1
ATOM 587 C CA . HIS A 1 80 ? 2.720 -8.354 19.282 1.00 84.12 80 HIS A CA 1
ATOM 588 C C . HIS A 1 80 ? 1.185 -8.463 19.270 1.00 84.12 80 HIS A C 1
ATOM 590 O O . HIS A 1 80 ? 0.552 -7.910 20.173 1.00 84.12 80 HIS A O 1
ATOM 596 N N . PRO A 1 81 ? 0.572 -9.154 18.287 1.00 88.31 81 PRO A N 1
ATOM 597 C CA . PRO A 1 81 ? 1.195 -9.874 17.163 1.00 88.31 81 PRO A CA 1
ATOM 598 C C . PRO A 1 81 ? 1.875 -8.940 16.136 1.00 88.31 81 PRO A C 1
ATOM 600 O O . PRO A 1 81 ? 1.567 -7.745 16.108 1.00 88.31 81 PRO A O 1
ATOM 603 N N . PRO A 1 82 ? 2.801 -9.459 15.299 1.00 90.31 82 PRO A N 1
ATOM 604 C CA . PRO A 1 82 ? 3.477 -8.651 14.288 1.00 90.31 82 PRO A CA 1
ATOM 605 C C . PRO A 1 82 ? 2.475 -8.097 13.265 1.00 90.31 82 PRO A C 1
ATOM 607 O O . PRO A 1 82 ? 1.496 -8.775 12.934 1.00 90.31 82 PRO A O 1
ATOM 610 N N . PRO A 1 83 ? 2.708 -6.888 12.726 1.00 92.50 83 PRO A N 1
ATOM 611 C CA . PRO A 1 83 ? 1.867 -6.351 11.669 1.00 92.50 83 PRO A CA 1
ATOM 612 C C . PRO A 1 83 ? 1.984 -7.202 10.402 1.00 92.50 83 PRO A C 1
ATOM 614 O O . PRO A 1 83 ? 3.024 -7.801 10.121 1.00 92.50 83 PRO A O 1
ATOM 617 N N . VAL A 1 84 ? 0.926 -7.206 9.600 1.00 94.31 84 VAL A N 1
ATOM 618 C CA . VAL A 1 84 ? 0.874 -7.890 8.309 1.00 94.31 84 VAL A CA 1
ATOM 619 C C . VAL A 1 84 ? 0.914 -6.885 7.169 1.00 94.31 84 VAL A C 1
ATOM 621 O O . VAL A 1 84 ? 0.575 -5.709 7.331 1.00 94.31 84 VAL A O 1
ATOM 624 N N . ARG A 1 85 ? 1.322 -7.354 5.993 1.00 93.88 85 ARG A N 1
ATOM 625 C CA . ARG A 1 85 ? 1.312 -6.607 4.745 1.00 93.88 85 ARG A CA 1
ATOM 626 C C . ARG A 1 85 ? 0.512 -7.338 3.685 1.00 93.88 85 ARG A C 1
ATOM 628 O O . ARG A 1 85 ? 0.785 -8.496 3.395 1.00 93.88 85 ARG A O 1
ATOM 635 N N . VAL A 1 86 ? -0.395 -6.612 3.049 1.00 93.44 86 VAL A N 1
ATOM 636 C CA . VAL A 1 86 ? -1.087 -7.036 1.832 1.00 93.44 86 VAL A CA 1
ATOM 637 C C . VAL A 1 86 ? -0.529 -6.270 0.647 1.00 93.44 86 VAL A C 1
ATOM 639 O O . VAL A 1 86 ? -0.249 -5.074 0.767 1.00 93.44 86 VAL A O 1
ATOM 642 N N . VAL A 1 87 ? -0.385 -6.937 -0.499 1.00 92.31 87 VAL A N 1
ATOM 643 C CA . VAL A 1 87 ? -0.038 -6.284 -1.767 1.00 92.31 87 VAL A CA 1
ATOM 644 C C . VAL A 1 87 ? -1.237 -6.324 -2.708 1.00 92.31 87 VAL A C 1
ATOM 646 O O . VAL A 1 87 ? -1.778 -7.384 -3.001 1.00 92.31 87 VAL A O 1
ATOM 649 N N . LEU A 1 88 ? -1.633 -5.162 -3.210 1.00 91.50 88 LEU A N 1
ATOM 650 C CA . LEU A 1 88 ? -2.609 -5.010 -4.277 1.00 91.50 88 LEU A CA 1
ATOM 651 C C . LEU A 1 88 ? -1.871 -4.845 -5.598 1.00 91.50 88 LEU A C 1
ATOM 653 O O . LEU A 1 88 ? -1.015 -3.968 -5.727 1.00 91.50 88 LEU A O 1
ATOM 657 N N . ARG A 1 89 ? -2.224 -5.659 -6.588 1.00 89.62 89 ARG A N 1
ATOM 658 C CA . ARG A 1 89 ? -1.725 -5.550 -7.958 1.00 89.62 89 ARG A CA 1
ATOM 659 C C . ARG A 1 89 ? -2.880 -5.254 -8.891 1.00 89.62 89 ARG A C 1
ATOM 661 O O . ARG A 1 89 ? -3.885 -5.944 -8.854 1.00 89.62 89 ARG A O 1
ATOM 668 N N . VAL A 1 90 ? -2.730 -4.253 -9.750 1.00 87.19 90 VAL A N 1
ATOM 669 C CA . VAL A 1 90 ? -3.739 -3.916 -10.765 1.00 87.19 90 VAL A CA 1
ATOM 670 C C . VAL A 1 90 ? -3.089 -3.744 -12.135 1.00 87.19 90 VAL A C 1
ATOM 672 O O . VAL A 1 90 ? -1.905 -3.390 -12.207 1.00 87.19 90 VAL A O 1
ATOM 675 N N . PRO A 1 91 ? -3.829 -3.933 -13.243 1.00 86.19 91 PRO A N 1
ATOM 676 C CA . PRO A 1 91 ? -3.359 -3.536 -14.563 1.00 86.19 91 PRO A CA 1
ATOM 677 C C . PRO A 1 91 ? -2.964 -2.059 -14.556 1.00 86.19 91 PRO A C 1
ATOM 679 O O . PRO A 1 91 ? -3.612 -1.240 -13.905 1.00 86.19 91 PRO A O 1
ATOM 682 N N . ARG A 1 92 ? -1.927 -1.674 -15.306 1.00 82.00 92 ARG A N 1
ATOM 683 C CA . ARG A 1 92 ? -1.433 -0.286 -15.303 1.00 82.00 92 ARG A CA 1
ATOM 684 C C . ARG A 1 92 ? -2.519 0.752 -15.606 1.00 82.00 92 ARG A C 1
ATOM 686 O O . ARG A 1 92 ? -2.484 1.838 -15.030 1.00 82.00 92 ARG A O 1
ATOM 693 N N . ALA A 1 93 ? -3.473 0.416 -16.4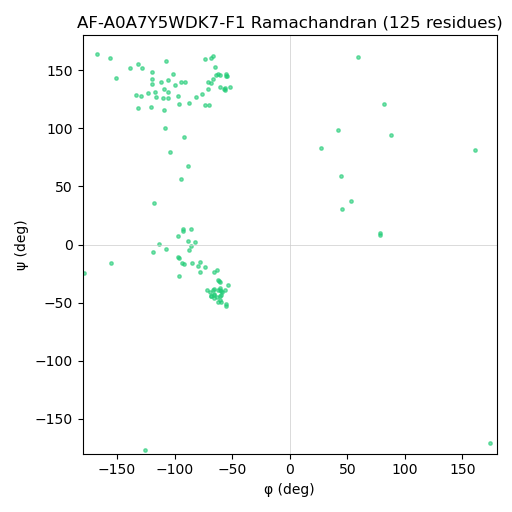75 1.00 85.19 93 ALA A N 1
ATOM 694 C CA . ALA A 1 93 ? -4.609 1.275 -16.813 1.00 85.19 93 ALA A CA 1
ATOM 695 C C . ALA A 1 93 ? -5.505 1.593 -15.600 1.00 85.19 93 ALA A C 1
ATOM 697 O O . ALA A 1 93 ? -6.041 2.692 -15.507 1.00 85.19 93 ALA A O 1
ATOM 698 N N . ALA A 1 94 ? -5.599 0.671 -14.640 1.00 85.81 94 ALA A N 1
ATOM 699 C CA . ALA A 1 94 ? -6.402 0.804 -13.429 1.00 85.81 94 ALA A CA 1
ATOM 700 C C . ALA A 1 94 ? -5.656 1.486 -12.265 1.00 85.81 94 ALA A C 1
ATOM 702 O O . ALA A 1 94 ? -6.203 1.629 -11.176 1.00 85.81 94 ALA A O 1
ATOM 703 N N . GLY A 1 95 ? -4.411 1.935 -12.463 1.00 86.19 95 GLY A N 1
ATOM 704 C CA . GLY A 1 95 ? -3.611 2.542 -11.393 1.00 86.19 95 GLY A CA 1
ATOM 705 C C . GLY A 1 95 ? -4.224 3.808 -10.791 1.00 86.19 95 GLY A C 1
ATOM 706 O O . GLY A 1 95 ? -4.177 3.998 -9.580 1.00 86.19 95 GLY A O 1
ATOM 707 N N . ALA A 1 96 ? -4.820 4.668 -11.621 1.00 88.31 96 ALA A N 1
ATOM 708 C CA . ALA A 1 96 ? -5.476 5.886 -11.139 1.00 88.31 96 ALA A CA 1
ATOM 709 C C . ALA A 1 96 ? -6.723 5.567 -10.300 1.00 88.31 96 ALA A C 1
ATOM 711 O O . ALA A 1 96 ? -6.958 6.203 -9.274 1.00 88.31 96 ALA A O 1
ATOM 712 N N . GLU A 1 97 ? -7.487 4.554 -10.715 1.00 90.44 97 GLU A N 1
ATOM 713 C CA . GLU A 1 97 ? -8.648 4.058 -9.977 1.00 90.44 97 GLU A CA 1
ATOM 714 C C . GLU A 1 97 ? -8.227 3.441 -8.641 1.00 90.44 97 GLU A C 1
ATOM 716 O O . GLU A 1 97 ? -8.776 3.814 -7.610 1.00 90.44 97 GLU A O 1
ATOM 721 N N . LEU A 1 98 ? -7.180 2.605 -8.629 1.00 89.75 98 LEU A N 1
ATOM 722 C CA . LEU A 1 98 ? -6.617 2.052 -7.396 1.00 89.75 98 LEU A CA 1
ATOM 723 C C . LEU A 1 98 ? -6.221 3.160 -6.411 1.00 89.75 98 LEU A C 1
ATOM 725 O O . LEU A 1 98 ? -6.636 3.125 -5.254 1.00 89.75 98 LEU A O 1
ATOM 729 N N . SER A 1 99 ? -5.455 4.159 -6.858 1.00 91.31 99 SER A N 1
ATOM 730 C CA . SER A 1 99 ? -5.043 5.277 -6.001 1.00 91.31 99 SER A CA 1
ATOM 731 C C . SER A 1 99 ? -6.240 6.037 -5.434 1.00 91.31 99 SER A C 1
ATOM 733 O O . SER A 1 99 ? -6.243 6.383 -4.254 1.00 91.31 99 SER A O 1
ATOM 735 N N . ARG A 1 100 ? -7.278 6.267 -6.246 1.00 93.38 100 ARG A N 1
ATOM 736 C CA . ARG A 1 100 ? -8.511 6.915 -5.793 1.00 93.38 100 ARG A CA 1
ATOM 737 C C . ARG A 1 100 ? -9.209 6.090 -4.713 1.00 93.38 100 ARG A C 1
ATOM 739 O O . ARG A 1 100 ? -9.510 6.637 -3.656 1.00 93.38 100 ARG A O 1
ATOM 746 N N . THR A 1 101 ? -9.409 4.793 -4.937 1.00 94.00 101 THR A N 1
ATOM 747 C CA . THR A 1 101 ? -10.045 3.901 -3.956 1.00 94.00 101 THR A CA 1
ATOM 748 C C . THR A 1 101 ? -9.240 3.844 -2.650 1.00 94.00 101 THR A C 1
ATOM 750 O O . THR A 1 101 ? -9.823 3.850 -1.569 1.00 94.00 101 THR A O 1
ATOM 753 N N . LEU A 1 102 ? -7.903 3.861 -2.715 1.00 93.75 102 LEU A N 1
ATOM 754 C CA . LEU A 1 102 ? -7.039 3.901 -1.527 1.00 93.75 102 LEU A CA 1
ATOM 755 C C . LEU A 1 102 ? -7.173 5.206 -0.729 1.00 93.75 102 LEU A C 1
ATOM 757 O O . LEU A 1 102 ? -7.145 5.178 0.502 1.00 93.75 102 LEU A O 1
ATOM 761 N N . VAL A 1 103 ? -7.311 6.346 -1.410 1.00 93.62 103 VAL A N 1
ATOM 762 C CA . VAL A 1 103 ? -7.548 7.646 -0.762 1.00 93.62 103 VAL A CA 1
ATOM 763 C C . VAL A 1 103 ? -8.938 7.689 -0.127 1.00 93.62 103 VAL A C 1
ATOM 765 O O . VAL A 1 103 ? -9.067 8.107 1.021 1.00 93.62 103 VAL A O 1
ATOM 768 N N . GLU A 1 104 ? -9.968 7.217 -0.833 1.00 94.75 104 GLU A N 1
ATOM 769 C CA . GLU A 1 104 ? -11.337 7.136 -0.305 1.00 94.75 104 GLU A CA 1
ATOM 770 C C . GLU A 1 104 ? -11.402 6.235 0.940 1.00 94.75 104 GLU A C 1
ATOM 772 O O . GLU A 1 104 ? -11.980 6.625 1.955 1.00 94.75 104 GLU A O 1
ATOM 777 N N . MET A 1 105 ? -10.746 5.071 0.902 1.00 95.75 105 MET A N 1
ATOM 778 C CA . MET A 1 105 ? -10.651 4.159 2.044 1.00 95.75 105 MET A CA 1
ATOM 779 C C . MET A 1 105 ? -9.968 4.813 3.249 1.00 95.75 105 MET A C 1
ATOM 781 O O . MET A 1 105 ? -10.516 4.754 4.352 1.00 95.75 105 MET A O 1
ATOM 785 N N . GLN A 1 106 ? -8.823 5.482 3.052 1.00 93.38 106 GLN A N 1
ATOM 786 C CA . GLN A 1 106 ? -8.147 6.207 4.136 1.00 93.38 106 GLN A CA 1
ATOM 787 C C . GLN A 1 106 ? -9.049 7.301 4.721 1.00 93.38 106 GLN A C 1
ATOM 789 O O . GLN A 1 106 ? -9.209 7.363 5.935 1.00 93.38 106 GLN A O 1
ATOM 794 N N . GLY A 1 107 ? -9.746 8.070 3.878 1.00 94.75 107 GLY A N 1
ATOM 795 C CA . GLY A 1 107 ? -10.692 9.090 4.338 1.00 94.75 107 GLY A CA 1
ATOM 796 C C . GLY A 1 107 ? -11.840 8.528 5.188 1.00 94.75 107 GLY A C 1
ATOM 797 O O . GLY A 1 107 ? -12.209 9.123 6.201 1.00 94.75 107 GLY A O 1
ATOM 798 N N . VAL A 1 108 ? -12.386 7.359 4.830 1.00 95.50 108 VAL A N 1
ATOM 799 C CA . VAL A 1 108 ? -13.419 6.679 5.635 1.00 95.50 108 VAL A CA 1
ATOM 800 C C . VAL A 1 108 ? -12.862 6.221 6.986 1.00 95.50 108 VAL A C 1
ATOM 802 O O . VAL A 1 108 ? -13.540 6.377 8.006 1.00 95.50 108 VAL A O 1
ATOM 805 N N . ARG A 1 109 ? -11.643 5.668 7.016 1.00 95.31 109 ARG A N 1
ATOM 806 C CA . ARG A 1 109 ? -10.989 5.233 8.261 1.00 95.31 109 ARG A CA 1
ATOM 807 C C . ARG A 1 109 ? -10.680 6.413 9.181 1.00 95.31 109 ARG A C 1
ATOM 809 O O . ARG A 1 109 ? -10.988 6.339 10.371 1.00 95.31 109 ARG A O 1
ATOM 816 N N . ASP A 1 110 ? -10.172 7.506 8.620 1.00 94.44 110 ASP A N 1
ATOM 817 C CA . ASP A 1 110 ? -9.852 8.737 9.345 1.00 94.44 110 ASP A CA 1
ATOM 818 C C . ASP A 1 110 ? -11.110 9.373 9.945 1.00 94.44 110 ASP A C 1
ATOM 820 O O . ASP A 1 110 ? -11.140 9.710 11.130 1.00 94.44 110 ASP A O 1
ATOM 824 N N . ALA A 1 111 ? -12.197 9.456 9.169 1.00 95.25 111 ALA A N 1
ATOM 825 C CA . ALA A 1 111 ? -13.484 9.961 9.649 1.00 95.25 111 ALA A CA 1
ATOM 826 C C . ALA A 1 111 ? -14.048 9.124 10.812 1.00 95.25 111 ALA A C 1
ATOM 828 O O . ALA A 1 111 ? -14.706 9.656 11.708 1.00 95.25 111 ALA A O 1
ATOM 829 N N . ARG A 1 112 ? -13.763 7.817 10.820 1.00 95.25 112 ARG A N 1
ATOM 830 C CA . ARG A 1 112 ? -14.136 6.882 11.891 1.00 95.25 112 ARG A CA 1
ATOM 831 C C . ARG A 1 112 ? -13.124 6.829 13.040 1.00 95.25 112 ARG A C 1
ATOM 833 O O . ARG A 1 112 ? -13.375 6.114 14.006 1.00 95.25 112 ARG A O 1
ATOM 840 N N . LYS A 1 113 ? -12.020 7.584 12.963 1.00 93.94 113 LYS A N 1
ATOM 841 C CA . LYS A 1 113 ? -10.913 7.583 13.936 1.00 93.94 113 LYS A CA 1
ATOM 842 C C . LYS A 1 113 ? -10.362 6.177 14.203 1.00 93.94 113 LYS A C 1
ATOM 844 O O . LYS A 1 113 ? -10.034 5.840 15.340 1.00 93.94 113 LYS A O 1
ATOM 849 N N . LEU A 1 114 ? -10.307 5.351 13.160 1.00 93.06 114 LEU A N 1
ATOM 850 C CA . LEU A 1 114 ? -9.742 4.009 13.251 1.00 93.06 114 LEU A CA 1
ATOM 851 C C . LEU A 1 114 ? -8.210 4.071 13.345 1.00 93.06 114 LEU A C 1
ATOM 853 O O . LEU A 1 114 ? -7.612 5.071 12.936 1.00 93.06 114 LEU A O 1
ATOM 857 N N . PRO A 1 115 ? -7.556 3.008 13.845 1.00 90.25 115 PRO A N 1
ATOM 858 C CA . PRO A 1 115 ? -6.103 2.924 13.833 1.00 90.25 115 PRO A CA 1
ATOM 859 C C . PRO A 1 115 ? -5.525 3.107 12.416 1.00 90.25 115 PRO A C 1
ATOM 861 O O . PRO A 1 115 ? -6.137 2.676 11.428 1.00 90.25 115 PRO A O 1
ATOM 864 N N . PRO A 1 116 ? -4.351 3.743 12.276 1.00 86.62 116 PRO A N 1
ATOM 865 C CA . PRO A 1 116 ? -3.772 4.007 10.967 1.00 86.62 116 PRO A CA 1
ATOM 866 C C . PRO A 1 116 ? -3.263 2.718 10.305 1.00 86.62 116 PRO A C 1
ATOM 868 O O . PRO A 1 116 ? -2.520 1.947 10.910 1.00 86.62 116 PRO A O 1
ATOM 871 N N . VAL A 1 117 ? -3.597 2.533 9.025 1.00 94.19 117 VAL A N 1
ATOM 872 C CA . VAL A 1 117 ? -2.997 1.514 8.146 1.00 94.19 117 VAL A CA 1
ATOM 873 C C . VAL A 1 117 ? -2.062 2.226 7.183 1.00 94.19 117 VAL A C 1
ATOM 875 O O . VAL A 1 117 ? -2.461 3.165 6.496 1.00 94.19 117 VAL A O 1
ATOM 878 N N . ARG A 1 118 ? -0.802 1.793 7.119 1.00 93.56 118 ARG A N 1
ATOM 879 C CA . ARG A 1 118 ? 0.177 2.381 6.205 1.00 93.56 118 ARG A CA 1
ATOM 880 C C . ARG A 1 118 ? -0.126 1.933 4.781 1.00 93.56 118 ARG A C 1
ATOM 882 O O . ARG A 1 118 ? -0.045 0.743 4.490 1.00 93.56 118 ARG A O 1
ATOM 889 N N . VAL A 1 119 ? -0.394 2.896 3.904 1.00 93.62 119 VAL A N 1
ATOM 890 C CA . VAL A 1 119 ? -0.567 2.673 2.466 1.00 93.62 119 VAL A CA 1
ATOM 891 C C . VAL A 1 119 ? 0.664 3.175 1.714 1.00 93.62 119 VAL A C 1
ATOM 893 O O . VAL A 1 119 ? 1.099 4.305 1.932 1.00 93.62 119 VAL A O 1
ATOM 896 N N . GLN A 1 120 ? 1.228 2.364 0.818 1.00 89.94 120 GLN A N 1
ATOM 897 C CA . GLN A 1 120 ? 2.287 2.801 -0.102 1.00 89.94 120 GLN A CA 1
ATOM 898 C C . GLN A 1 120 ? 1.927 2.410 -1.531 1.00 89.94 120 GLN A C 1
ATOM 900 O O . GLN A 1 120 ? 1.628 1.252 -1.793 1.00 89.94 120 GLN A O 1
ATOM 905 N N . VAL A 1 121 ? 1.966 3.366 -2.457 1.00 86.69 121 VAL A N 1
ATOM 906 C CA . VAL A 1 121 ? 1.729 3.127 -3.889 1.00 86.69 121 VAL A CA 1
ATOM 907 C C . VAL A 1 121 ? 3.070 3.041 -4.606 1.00 86.69 121 VAL A C 1
ATOM 909 O O . VAL A 1 121 ? 3.964 3.835 -4.323 1.00 86.69 121 VAL A O 1
ATOM 912 N N . ASP A 1 122 ? 3.194 2.069 -5.508 1.00 82.69 122 ASP A N 1
ATOM 913 C CA . ASP A 1 122 ? 4.403 1.730 -6.262 1.00 82.69 122 ASP A CA 1
ATOM 914 C C . ASP A 1 122 ? 5.668 1.713 -5.377 1.00 82.69 122 ASP A C 1
ATOM 916 O O . ASP A 1 122 ? 6.606 2.484 -5.604 1.00 82.69 122 ASP A O 1
ATOM 920 N N . PRO A 1 123 ? 5.704 0.863 -4.328 1.00 70.12 123 PRO A N 1
ATOM 921 C CA . PRO A 1 123 ? 6.846 0.806 -3.428 1.00 70.12 123 PRO A CA 1
ATOM 922 C C . PRO A 1 123 ? 8.117 0.414 -4.189 1.00 70.12 123 PRO A C 1
ATOM 924 O O . PRO A 1 123 ? 8.126 -0.533 -4.974 1.00 70.12 123 PRO A O 1
ATOM 927 N N . VAL A 1 124 ? 9.213 1.123 -3.906 1.00 57.84 124 VAL A N 1
ATOM 928 C CA . VAL A 1 124 ? 10.528 0.896 -4.535 1.00 57.84 124 VAL A CA 1
ATOM 929 C C . VAL A 1 124 ? 11.111 -0.479 -4.159 1.00 57.84 124 VAL A C 1
ATOM 931 O O . VAL A 1 124 ? 11.904 -1.039 -4.910 1.00 57.84 124 VAL A O 1
ATOM 934 N N . ALA A 1 125 ? 10.682 -1.049 -3.027 1.00 60.72 125 ALA A N 1
ATOM 935 C CA . ALA A 1 125 ? 10.965 -2.420 -2.618 1.00 60.72 125 ALA A CA 1
ATOM 936 C C . ALA A 1 125 ? 9.833 -2.970 -1.734 1.00 60.72 125 ALA A C 1
ATOM 938 O O . ALA A 1 125 ? 9.288 -2.253 -0.892 1.00 60.72 125 ALA A O 1
ATOM 939 N N . LEU A 1 126 ? 9.517 -4.257 -1.892 1.00 57.38 126 LEU A N 1
ATOM 940 C CA . LEU A 1 126 ? 8.679 -5.022 -0.964 1.00 57.38 126 LEU A CA 1
ATOM 941 C C . LEU A 1 126 ? 9.597 -5.617 0.119 1.00 57.38 126 LEU A C 1
ATOM 943 O O . LEU A 1 126 ? 9.868 -6.812 0.107 1.00 57.38 126 LEU A O 1
ATOM 947 N N . GLY A 1 127 ? 10.167 -4.748 0.961 1.00 50.94 127 GLY A N 1
ATOM 948 C CA . GLY A 1 127 ? 11.093 -5.112 2.046 1.00 50.94 127 GLY A CA 1
ATOM 949 C C . GLY A 1 127 ? 10.380 -5.543 3.315 1.00 50.94 127 GLY A C 1
ATOM 950 O O . GLY A 1 127 ? 9.473 -4.793 3.751 1.00 50.94 127 GLY A O 1
#

Nearest PDB structures (foldseek):
  4blg-assembly1_B  TM=5.993E-01  e=3.623E-01  Murid gammaherpesvirus 4
  2yq1-assembly2_A  TM=6.533E-01  e=5.284E-01  Murid gammaherpesvirus 4
  6ntb-assembly1_A  TM=4.655E-01  e=1.244E-01  Cyanobium sp. PCC 7001
  7r32-assembly1_B  TM=4.271E-01  e=8.529E-02  Synechocystis sp. PCC 6803
  4usi-assembly1_C  TM=4.401E-01  e=7.521E-02  Chlamydomonas reinhardtii

Secondary structure (DSSP, 8-state):
-----SSSSSSS-----S---SSSSSSSTTS--TTSEEEEEEEE-HHHHHHHHHT--PPTT-EEEEEEEPPPPTTSPPPSSPPEEEEEEEEGGGHHHHHHHHHHHHHHHHHTTPPP-EEEES-S---

Radius of gyration: 19.05 Å; Cα contacts (8 Å, |Δi|>4): 145; chains: 1; bounding box: 45×40×50 Å

Mean predicted aligned error: 12.7 Å

Solvent-accessible surface area (backbone atoms only — not comparable to full-atom values): 8095 Å² total; per-residue (Å²): 135,86,84,86,75,70,75,75,71,75,78,68,89,79,91,83,76,95,76,87,83,76,83,75,73,79,79,54,75,86,68,72,48,76,86,50,38,34,44,33,36,42,36,25,49,58,70,60,45,53,58,48,55,75,59,46,75,74,55,86,75,53,42,80,52,61,76,41,74,54,79,84,58,90,98,55,94,72,63,87,76,61,34,24,31,30,37,39,38,27,42,45,89,44,37,67,57,46,54,50,35,54,51,54,34,50,52,55,38,57,76,67,67,50,85,83,64,50,72,42,72,61,63,96,62,98,123

Foldseek 3Di:
DDDDDPPVPVPDDDDDDPDPPPDPPPPPPVPLDPPFKKKKKKKDAPVVSVVLVVQFPADPAKDKADFAFDDDDPPDDADVVGITMIMIIHGNVCLVVRVVRNVVSQVVCVVVVHDDIDMDIRDPDPD